Protein AF-A0AA43FB70-F1 (afdb_monomer)

Structure (mmCIF, N/CA/C/O backbone):
data_AF-A0AA43FB70-F1
#
_entry.id   AF-A0AA43FB70-F1
#
loop_
_atom_site.group_PDB
_atom_site.id
_atom_site.type_symbol
_atom_site.label_atom_id
_atom_site.label_alt_id
_atom_site.label_comp_id
_atom_site.label_asym_id
_atom_site.label_entity_id
_atom_site.label_seq_id
_atom_site.pdbx_PDB_ins_code
_atom_site.Cartn_x
_atom_site.Cartn_y
_atom_site.Cartn_z
_atom_site.occupancy
_atom_site.B_iso_or_equiv
_atom_site.auth_seq_id
_atom_site.auth_comp_id
_atom_site.auth_asym_id
_atom_site.auth_atom_id
_atom_site.pdbx_PDB_model_num
ATOM 1 N N . MET A 1 1 ? -12.426 8.628 -0.427 1.00 93.94 1 MET A N 1
ATOM 2 C CA . MET A 1 1 ? -11.803 7.983 -1.598 1.00 93.94 1 MET A CA 1
ATOM 3 C C . MET A 1 1 ? -11.544 8.960 -2.738 1.00 93.94 1 MET A C 1
ATOM 5 O O . MET A 1 1 ? -12.325 9.879 -2.957 1.00 93.94 1 MET A O 1
ATOM 9 N N . VAL A 1 2 ? -10.445 8.733 -3.451 1.00 97.00 2 VAL A N 1
ATOM 10 C CA . VAL A 1 2 ? -9.994 9.372 -4.690 1.00 97.00 2 VAL A CA 1
ATOM 11 C C . VAL A 1 2 ? -9.963 8.299 -5.780 1.00 97.00 2 VAL A C 1
ATOM 13 O O . VAL A 1 2 ? -9.573 7.163 -5.513 1.00 97.00 2 VAL A O 1
ATOM 16 N N . SER A 1 3 ? -10.374 8.650 -6.999 1.00 97.88 3 SER A N 1
ATOM 17 C CA . SER A 1 3 ? -10.302 7.746 -8.150 1.00 97.88 3 SER A CA 1
ATOM 18 C C . SER A 1 3 ? -8.890 7.744 -8.727 1.00 97.88 3 SER A C 1
ATOM 20 O O . SER A 1 3 ? -8.417 8.774 -9.206 1.00 97.88 3 SER A O 1
ATOM 22 N N . VAL A 1 4 ? -8.241 6.584 -8.725 1.00 98.06 4 VAL A N 1
ATOM 23 C CA . VAL A 1 4 ? -6.970 6.354 -9.413 1.00 98.06 4 VAL A CA 1
ATOM 24 C C . VAL A 1 4 ? -7.291 5.793 -10.801 1.00 98.06 4 VAL A C 1
ATOM 26 O O . VAL A 1 4 ? -7.980 4.771 -10.894 1.00 98.06 4 VAL A O 1
ATOM 29 N N . PRO A 1 5 ? -6.869 6.458 -11.892 1.00 98.25 5 PRO A N 1
ATOM 30 C CA . PRO A 1 5 ? -7.105 5.935 -13.229 1.00 98.25 5 PRO A CA 1
ATOM 31 C C . PRO A 1 5 ? -6.318 4.639 -13.433 1.00 98.25 5 PRO A C 1
ATOM 33 O O . PRO A 1 5 ? -5.192 4.498 -12.956 1.00 98.25 5 PRO A O 1
ATOM 36 N N . GLY A 1 6 ? -6.918 3.708 -14.170 1.00 98.19 6 GLY A N 1
ATOM 37 C CA . GLY A 1 6 ? -6.229 2.504 -14.612 1.00 98.19 6 GLY A CA 1
ATOM 38 C C . GLY A 1 6 ? -5.110 2.839 -15.595 1.00 98.19 6 GLY A C 1
ATOM 39 O O . GLY A 1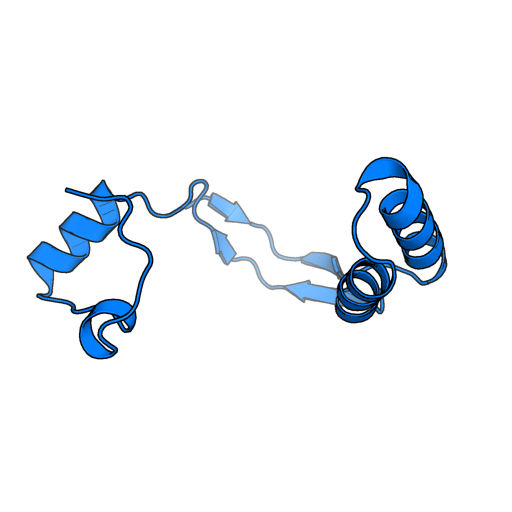 6 ? -5.133 3.876 -16.264 1.00 98.19 6 GLY A O 1
ATOM 40 N N . GLY A 1 7 ? -4.129 1.953 -15.688 1.00 98.44 7 GLY A N 1
ATOM 41 C CA . GLY A 1 7 ? -2.973 2.139 -16.551 1.00 98.44 7 GLY A CA 1
ATOM 42 C C . GLY A 1 7 ? -1.859 1.145 -16.265 1.00 98.44 7 GLY A C 1
ATOM 43 O O . GLY A 1 7 ? -1.943 0.328 -15.347 1.00 98.44 7 GLY A O 1
ATOM 44 N N . THR A 1 8 ? -0.806 1.234 -17.073 1.00 98.50 8 THR A N 1
ATOM 45 C CA . THR A 1 8 ? 0.400 0.418 -16.934 1.00 98.50 8 THR A CA 1
ATOM 46 C C . THR A 1 8 ? 1.526 1.246 -16.330 1.00 98.50 8 THR A C 1
ATOM 48 O O . THR A 1 8 ? 1.804 2.349 -16.800 1.00 98.50 8 THR A O 1
ATOM 51 N N . PHE A 1 9 ? 2.204 0.706 -15.321 1.00 97.69 9 PHE A N 1
ATOM 52 C CA . PHE A 1 9 ? 3.366 1.335 -14.694 1.00 97.69 9 PHE A CA 1
ATOM 53 C C . PHE A 1 9 ? 4.437 0.300 -14.338 1.00 97.69 9 PHE A C 1
ATOM 55 O O . PHE A 1 9 ? 4.187 -0.905 -14.341 1.00 97.69 9 PHE A O 1
ATOM 62 N N . TRP A 1 10 ? 5.648 0.778 -14.054 1.00 97.50 10 TRP A N 1
ATOM 63 C CA . TRP A 1 10 ? 6.739 -0.054 -13.554 1.00 97.50 10 TRP A CA 1
ATOM 64 C C . TRP A 1 10 ? 6.632 -0.185 -12.036 1.00 97.50 10 TRP A C 1
ATOM 66 O O . TRP A 1 10 ? 6.687 0.818 -11.328 1.00 97.50 10 TRP A O 1
ATOM 76 N N . MET A 1 11 ? 6.484 -1.413 -11.547 1.00 96.75 11 MET A N 1
ATOM 77 C CA . MET A 1 11 ? 6.516 -1.739 -10.124 1.00 96.75 11 MET A CA 1
ATOM 78 C C . MET A 1 11 ? 7.824 -2.456 -9.790 1.00 96.75 11 MET A C 1
ATOM 80 O O . MET A 1 11 ? 8.321 -3.251 -10.588 1.00 96.75 11 MET A O 1
ATOM 84 N N . GLY A 1 12 ? 8.357 -2.187 -8.600 1.00 94.56 12 GLY A N 1
ATOM 85 C CA . GLY A 1 12 ? 9.642 -2.717 -8.155 1.00 94.56 12 GLY A CA 1
ATOM 86 C C . GLY A 1 12 ? 10.831 -1.893 -8.651 1.00 94.56 12 GLY A C 1
ATOM 87 O O . GLY A 1 12 ? 10.670 -0.881 -9.333 1.00 94.56 12 GLY A O 1
ATOM 88 N N . ILE A 1 13 ? 12.028 -2.334 -8.283 1.00 92.62 13 ILE A N 1
ATOM 89 C CA . ILE A 1 13 ? 13.301 -1.647 -8.540 1.00 92.62 13 ILE A CA 1
ATOM 90 C C . ILE A 1 13 ? 14.140 -2.430 -9.560 1.00 92.62 13 ILE A C 1
ATOM 92 O O . ILE A 1 13 ? 14.082 -3.662 -9.576 1.00 92.62 13 ILE A O 1
ATOM 96 N N . SER A 1 14 ? 14.866 -1.752 -10.461 1.00 92.94 14 SER A N 1
ATOM 97 C CA . SER A 1 14 ? 15.796 -2.447 -11.368 1.00 92.94 14 SER A CA 1
ATOM 98 C C . SER A 1 14 ? 17.107 -2.788 -10.681 1.00 92.94 14 SER A C 1
ATOM 100 O O . SER A 1 14 ? 17.457 -2.185 -9.672 1.00 92.94 14 SER A O 1
ATOM 102 N N . ASP A 1 15 ? 17.859 -3.713 -11.271 1.00 88.75 15 ASP A N 1
ATOM 103 C CA . ASP A 1 15 ? 19.160 -4.149 -10.760 1.00 88.75 15 ASP A CA 1
ATOM 104 C C . ASP A 1 15 ? 20.125 -2.960 -10.553 1.00 88.75 15 ASP A C 1
ATOM 106 O O . ASP A 1 15 ? 20.766 -2.846 -9.511 1.00 88.75 15 ASP A O 1
ATOM 110 N N . ASP A 1 16 ? 20.165 -2.001 -11.488 1.00 88.44 16 ASP A N 1
ATOM 111 C CA . ASP A 1 16 ? 21.043 -0.827 -11.378 1.00 88.44 16 ASP A CA 1
ATOM 112 C C . ASP A 1 16 ? 20.609 0.169 -10.288 1.00 88.44 16 ASP A C 1
ATOM 114 O O . ASP A 1 16 ? 21.444 0.867 -9.708 1.00 88.44 16 ASP A O 1
ATOM 118 N N . GLU A 1 17 ? 19.310 0.249 -9.998 1.00 88.94 17 GLU A N 1
ATOM 119 C CA . GLU A 1 17 ? 18.770 1.049 -8.898 1.00 88.94 17 GLU A CA 1
ATOM 120 C C . GLU A 1 17 ? 18.974 0.328 -7.552 1.00 88.94 17 GLU A C 1
ATOM 122 O O . GLU A 1 17 ? 19.299 0.966 -6.550 1.00 88.94 17 GLU A O 1
ATOM 127 N N . ALA A 1 18 ? 18.852 -1.001 -7.535 1.00 87.50 18 ALA A N 1
ATOM 128 C CA . ALA A 1 18 ? 19.067 -1.850 -6.369 1.00 87.50 18 ALA A CA 1
ATOM 129 C C . ALA A 1 18 ? 20.497 -1.734 -5.826 1.00 87.50 18 ALA A C 1
ATOM 131 O O . ALA A 1 18 ? 20.685 -1.619 -4.612 1.00 87.50 18 ALA A O 1
ATOM 132 N N . ASP A 1 19 ? 21.498 -1.703 -6.708 1.00 85.56 19 ASP A N 1
ATOM 133 C CA . ASP A 1 19 ? 22.896 -1.511 -6.315 1.00 85.56 19 ASP A CA 1
ATOM 134 C C . ASP A 1 19 ? 23.109 -0.162 -5.618 1.00 85.56 19 ASP A C 1
ATOM 136 O O . ASP A 1 19 ? 23.728 -0.107 -4.554 1.00 85.56 19 ASP A O 1
ATOM 140 N N . ARG A 1 20 ? 22.524 0.920 -6.150 1.00 83.88 20 ARG A N 1
ATOM 141 C CA . ARG A 1 20 ? 22.620 2.261 -5.545 1.00 83.88 20 ARG A CA 1
ATOM 142 C C . ARG A 1 20 ? 21.967 2.302 -4.163 1.00 83.88 20 ARG A C 1
ATOM 144 O O . ARG A 1 20 ? 22.595 2.743 -3.208 1.00 83.88 20 ARG A O 1
ATOM 151 N N . VAL A 1 21 ? 20.749 1.769 -4.031 1.00 83.50 21 VAL A N 1
ATOM 152 C CA . VAL A 1 21 ? 20.028 1.734 -2.744 1.00 83.50 21 VAL A CA 1
ATOM 153 C C . VAL A 1 21 ? 20.773 0.894 -1.702 1.00 83.50 21 VAL A C 1
ATOM 155 O O . VAL A 1 21 ? 20.789 1.236 -0.517 1.00 83.50 21 VAL A O 1
ATOM 158 N N . ASN A 1 22 ? 21.412 -0.200 -2.123 1.00 81.81 22 ASN A N 1
ATOM 159 C CA . ASN A 1 22 ? 22.231 -1.019 -1.234 1.00 81.81 22 ASN A CA 1
ATOM 160 C C . ASN A 1 22 ? 23.451 -0.261 -0.704 1.00 81.81 22 ASN A C 1
ATOM 162 O O . ASN A 1 22 ? 23.774 -0.402 0.478 1.00 81.81 22 ASN A O 1
ATOM 166 N N . GLU A 1 23 ? 24.121 0.522 -1.548 1.00 78.81 23 GLU A N 1
ATOM 167 C CA . GLU A 1 23 ? 25.257 1.340 -1.125 1.00 78.81 23 GLU A CA 1
ATOM 168 C C . GLU A 1 23 ? 24.810 2.470 -0.187 1.00 78.81 23 GLU A C 1
ATOM 170 O O . GLU A 1 23 ? 25.336 2.565 0.925 1.00 78.81 23 GLU A O 1
ATOM 175 N N . ASP A 1 24 ? 23.758 3.215 -0.542 1.00 81.31 24 ASP A N 1
ATOM 176 C CA . ASP A 1 24 ? 23.209 4.301 0.286 1.00 81.31 24 ASP A CA 1
ATOM 177 C C . ASP A 1 24 ? 22.744 3.801 1.669 1.00 81.31 24 ASP A C 1
ATOM 179 O O . ASP A 1 24 ? 22.940 4.452 2.698 1.00 81.31 24 ASP A O 1
ATOM 183 N N . CYS A 1 25 ? 22.152 2.605 1.738 1.00 79.19 25 CYS A N 1
ATOM 184 C CA . CYS A 1 25 ? 21.693 2.028 3.003 1.00 79.19 25 CYS A CA 1
ATOM 185 C C . CYS A 1 25 ? 22.849 1.705 3.965 1.00 79.19 25 CYS A C 1
ATOM 187 O O . CYS A 1 25 ? 22.711 1.878 5.183 1.00 79.19 25 CYS A O 1
ATOM 189 N N . LYS A 1 26 ? 23.994 1.253 3.435 1.00 70.06 26 LYS A N 1
ATOM 190 C CA . LYS A 1 26 ? 25.187 0.943 4.239 1.00 70.06 26 LYS A CA 1
ATOM 191 C C . LYS A 1 26 ? 25.825 2.209 4.806 1.00 70.06 26 LYS A C 1
ATOM 193 O O . LYS A 1 26 ? 26.339 2.166 5.925 1.00 70.06 26 LYS A O 1
ATOM 198 N N . THR A 1 27 ? 25.800 3.311 4.058 1.00 73.31 27 THR A N 1
ATOM 199 C CA . THR A 1 27 ? 26.475 4.558 4.437 1.00 73.31 27 THR A CA 1
ATOM 200 C C . THR A 1 27 ? 25.601 5.454 5.313 1.00 73.31 27 THR A C 1
ATOM 202 O O . THR A 1 27 ? 26.050 5.886 6.376 1.00 73.31 27 THR A O 1
ATOM 205 N N . GLU A 1 28 ? 24.341 5.678 4.934 1.00 65.00 28 GLU A N 1
ATOM 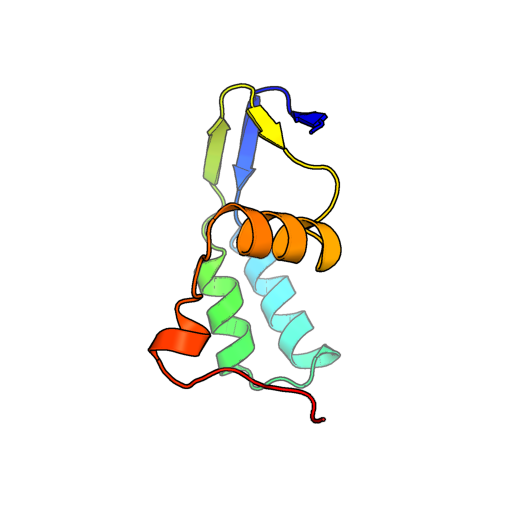206 C CA . GLU A 1 28 ? 23.500 6.728 5.531 1.00 65.00 28 GLU A CA 1
ATOM 207 C C . GLU A 1 28 ? 22.633 6.234 6.695 1.00 65.00 28 GLU A C 1
ATOM 209 O O . GLU A 1 28 ? 22.345 6.976 7.635 1.00 65.00 28 GLU A O 1
ATOM 214 N N . VAL A 1 29 ? 22.221 4.963 6.678 1.00 64.12 29 VAL A N 1
ATOM 215 C CA . VAL A 1 29 ? 21.216 4.448 7.629 1.00 64.12 29 VAL A CA 1
ATOM 216 C C . VAL A 1 29 ? 21.860 3.696 8.805 1.00 64.12 29 VAL A C 1
ATOM 218 O O . VAL A 1 29 ? 21.179 3.373 9.778 1.00 64.12 29 VAL A O 1
ATOM 221 N N . LYS A 1 30 ? 23.177 3.418 8.754 1.00 55.41 30 LYS A N 1
ATOM 222 C CA . LYS A 1 30 ? 23.949 2.646 9.760 1.00 55.41 30 LYS A CA 1
ATOM 223 C C . LYS A 1 30 ? 23.271 1.333 10.195 1.00 55.41 30 LYS A C 1
ATOM 225 O O . LYS A 1 30 ? 23.502 0.835 11.298 1.00 55.41 30 LYS A O 1
ATOM 230 N N . LYS A 1 31 ? 22.412 0.766 9.342 1.00 59.84 31 LYS A N 1
ATOM 231 C CA . LYS A 1 31 ? 21.775 -0.537 9.561 1.00 59.84 31 LYS A CA 1
ATOM 232 C C . LYS A 1 31 ? 22.744 -1.643 9.150 1.00 59.84 31 LYS A C 1
ATOM 234 O O . LYS A 1 31 ? 23.606 -1.449 8.299 1.00 59.84 31 LYS A O 1
ATOM 239 N N . GLN A 1 32 ? 22.613 -2.818 9.764 1.00 60.72 32 GLN A N 1
ATOM 240 C CA . GLN A 1 32 ? 23.427 -3.978 9.390 1.00 60.72 32 GLN A CA 1
ATOM 241 C C . GLN A 1 32 ? 23.220 -4.315 7.910 1.00 60.72 32 GLN A C 1
ATOM 243 O O . GLN A 1 32 ? 22.083 -4.388 7.445 1.00 60.72 32 GLN A O 1
ATOM 248 N N . ALA A 1 33 ? 24.320 -4.561 7.194 1.00 59.25 33 ALA A N 1
ATOM 249 C CA . ALA A 1 33 ? 24.334 -4.793 5.747 1.00 59.25 33 ALA A CA 1
ATOM 250 C C . ALA A 1 33 ? 23.351 -5.890 5.290 1.00 59.25 33 ALA A C 1
ATOM 252 O O . ALA A 1 33 ? 22.720 -5.751 4.247 1.00 59.25 33 ALA A O 1
ATOM 253 N N . ALA A 1 34 ? 23.147 -6.931 6.107 1.00 61.16 34 ALA A N 1
ATOM 254 C CA . ALA A 1 34 ? 22.183 -8.001 5.835 1.00 61.16 34 ALA A CA 1
ATOM 255 C C . ALA A 1 34 ? 20.721 -7.514 5.791 1.00 61.16 34 ALA A C 1
ATOM 257 O O . ALA A 1 34 ? 19.912 -8.062 5.046 1.00 61.16 34 ALA A O 1
ATOM 258 N N . SER A 1 35 ? 20.378 -6.470 6.554 1.00 66.12 35 SER A N 1
ATOM 259 C CA . SER A 1 35 ? 19.049 -5.860 6.503 1.00 66.12 35 SER A CA 1
ATOM 260 C C . SER A 1 35 ? 18.866 -5.088 5.200 1.00 66.12 35 SER A C 1
ATOM 262 O O . SER A 1 35 ? 17.863 -5.295 4.528 1.00 66.12 35 SER A O 1
ATOM 264 N N . CYS A 1 36 ? 19.852 -4.278 4.799 1.00 66.31 36 CYS A N 1
ATOM 265 C CA . CYS A 1 36 ? 19.801 -3.487 3.566 1.00 66.31 36 CYS A CA 1
ATOM 266 C C . CYS A 1 36 ? 19.542 -4.354 2.325 1.00 66.31 36 CYS A C 1
ATOM 268 O O . CYS A 1 36 ? 18.613 -4.084 1.567 1.00 66.31 36 CYS A O 1
ATOM 270 N N . THR A 1 37 ? 20.285 -5.455 2.177 1.00 71.94 37 THR A N 1
ATOM 271 C CA . THR A 1 37 ? 20.129 -6.355 1.028 1.00 71.94 37 THR A CA 1
ATOM 272 C C . THR A 1 37 ? 18.786 -7.090 1.039 1.00 71.94 37 THR A C 1
ATOM 274 O O . THR A 1 37 ? 18.192 -7.274 -0.016 1.00 71.94 37 THR A O 1
ATOM 277 N N . GLY A 1 38 ? 18.252 -7.457 2.210 1.00 79.81 38 GLY A N 1
ATOM 278 C CA . GLY A 1 38 ? 16.954 -8.136 2.308 1.00 79.81 38 GLY A CA 1
ATOM 279 C C . GLY A 1 38 ? 15.786 -7.309 1.756 1.00 79.81 38 GLY A C 1
ATOM 280 O O . GLY A 1 38 ? 14.996 -7.818 0.961 1.00 79.81 38 GLY A O 1
ATOM 281 N N . TRP A 1 39 ? 15.707 -6.024 2.121 1.00 73.12 39 TRP A N 1
ATOM 282 C CA . TRP A 1 39 ? 14.657 -5.124 1.624 1.00 73.12 39 TRP A CA 1
ATOM 283 C C . TRP A 1 39 ? 14.762 -4.910 0.112 1.00 73.12 39 TRP A C 1
ATOM 285 O O . TRP A 1 39 ? 13.764 -5.006 -0.601 1.00 73.12 39 TRP A O 1
ATOM 295 N N . VAL A 1 40 ? 15.976 -4.683 -0.391 1.00 81.06 40 VAL A N 1
ATOM 296 C CA . VAL A 1 40 ? 16.211 -4.429 -1.818 1.00 81.06 40 VAL A CA 1
ATOM 297 C C . VAL A 1 40 ? 15.934 -5.672 -2.663 1.00 81.06 40 VAL A C 1
ATOM 299 O O . VAL A 1 40 ? 15.372 -5.565 -3.751 1.00 81.06 40 VAL A O 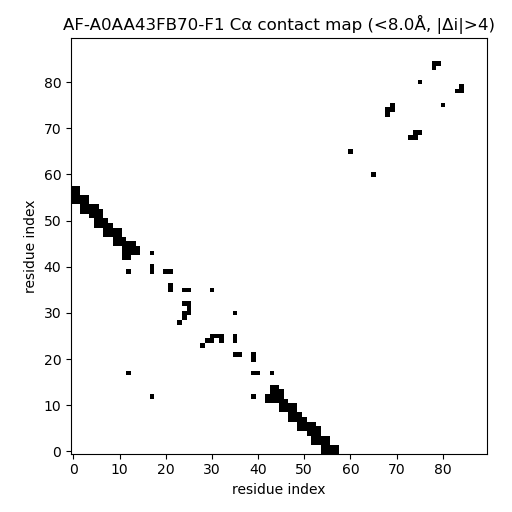1
ATOM 302 N N . LEU A 1 41 ? 16.261 -6.864 -2.161 1.00 83.06 41 LEU A N 1
ATOM 303 C CA . LEU A 1 41 ? 15.907 -8.115 -2.830 1.00 83.06 41 LEU A CA 1
ATOM 304 C C . LEU A 1 41 ? 14.388 -8.309 -2.907 1.00 83.06 41 LEU A C 1
ATOM 306 O O . LEU A 1 41 ? 13.894 -8.709 -3.954 1.00 83.06 41 LEU A O 1
ATOM 310 N N . SER A 1 42 ? 13.636 -7.978 -1.848 1.00 87.69 42 SER A N 1
ATOM 311 C CA . SER A 1 42 ? 12.166 -8.099 -1.876 1.00 87.69 42 SER A CA 1
ATOM 312 C C . SER A 1 42 ? 11.468 -7.110 -2.817 1.00 87.69 42 SER A C 1
ATOM 314 O O . SER A 1 42 ? 10.322 -7.342 -3.191 1.00 87.69 42 SER A O 1
ATOM 316 N N . ALA A 1 43 ? 12.138 -6.017 -3.196 1.00 88.81 43 ALA A N 1
ATOM 317 C CA . ALA A 1 43 ? 11.600 -5.005 -4.103 1.00 88.81 43 ALA A CA 1
ATOM 318 C C . ALA A 1 43 ? 11.911 -5.287 -5.587 1.00 88.81 43 ALA A C 1
ATOM 320 O O . ALA A 1 43 ? 11.374 -4.608 -6.464 1.00 88.81 43 ALA A O 1
ATOM 321 N N . GLN A 1 44 ? 12.787 -6.251 -5.879 1.00 91.62 44 GLN A N 1
ATOM 322 C CA . GLN A 1 44 ? 13.132 -6.681 -7.235 1.00 91.62 44 GLN A CA 1
ATOM 323 C C . GLN A 1 44 ? 12.231 -7.836 -7.709 1.00 91.62 44 GLN A C 1
ATOM 325 O O . GLN A 1 44 ? 11.686 -8.576 -6.888 1.00 91.62 44 GLN A O 1
ATOM 330 N N . PRO A 1 45 ? 12.127 -8.061 -9.031 1.00 94.50 45 PRO A N 1
ATOM 331 C CA . PRO A 1 45 ? 12.637 -7.215 -10.111 1.00 94.50 45 PRO A CA 1
ATOM 332 C C . PRO A 1 45 ? 11.634 -6.125 -10.506 1.00 94.50 45 PRO A C 1
ATOM 334 O O . PRO A 1 45 ? 10.427 -6.253 -10.281 1.00 94.50 45 PRO A O 1
ATOM 337 N N . ARG A 1 46 ? 12.113 -5.088 -11.197 1.00 96.50 46 ARG A N 1
ATOM 338 C CA . ARG A 1 46 ? 11.231 -4.141 -11.885 1.00 96.50 46 ARG A CA 1
ATOM 339 C C . ARG A 1 46 ? 10.452 -4.845 -12.994 1.00 96.50 46 ARG A C 1
ATOM 341 O O . ARG A 1 46 ? 11.041 -5.458 -13.881 1.00 96.50 46 ARG A O 1
ATOM 348 N N . HIS A 1 47 ? 9.132 -4.716 -12.977 1.00 96.00 47 HIS A N 1
ATOM 349 C CA . HIS A 1 47 ? 8.240 -5.327 -13.961 1.00 96.00 47 HIS A CA 1
ATOM 350 C C . HIS A 1 47 ? 7.038 -4.423 -14.262 1.00 96.00 47 HIS A C 1
ATOM 352 O O . HIS A 1 47 ? 6.703 -3.534 -13.478 1.00 96.00 47 HIS A O 1
ATOM 358 N N . GLN A 1 48 ? 6.407 -4.609 -15.426 1.00 98.12 48 GLN A N 1
ATOM 359 C CA . GLN A 1 48 ? 5.205 -3.853 -15.785 1.00 98.12 48 GLN A CA 1
ATOM 360 C C . GLN A 1 48 ? 3.975 -4.469 -15.126 1.00 98.12 48 GLN A C 1
ATOM 362 O O . GLN A 1 48 ? 3.747 -5.673 -15.228 1.00 98.12 48 GLN A O 1
ATOM 367 N N . VAL A 1 49 ? 3.162 -3.622 -14.504 1.00 98.12 49 VAL A N 1
ATOM 368 C CA . VAL A 1 49 ? 1.864 -3.988 -13.938 1.00 98.12 49 VAL A CA 1
ATOM 369 C C . VAL A 1 49 ? 0.801 -3.114 -14.585 1.00 98.12 49 VAL A C 1
ATOM 371 O O . VAL A 1 49 ? 0.971 -1.898 -14.676 1.00 98.12 49 VAL A O 1
ATOM 374 N N . THR A 1 50 ? -0.293 -3.733 -15.022 1.00 98.44 50 THR A N 1
ATOM 375 C CA . THR A 1 50 ? -1.485 -3.038 -15.516 1.00 98.44 5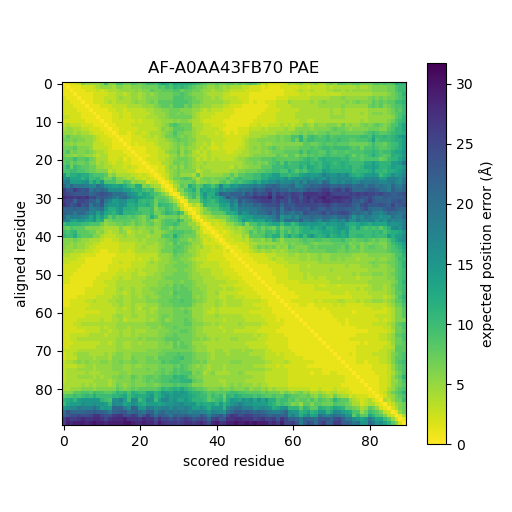0 THR A CA 1
ATOM 376 C C . THR A 1 50 ? -2.610 -3.239 -14.519 1.00 98.44 50 THR A C 1
ATOM 378 O O . THR A 1 50 ? -2.934 -4.379 -14.189 1.00 98.44 50 THR A O 1
ATOM 381 N N . LEU A 1 51 ? -3.196 -2.141 -14.050 1.00 98.38 51 LEU A N 1
ATOM 382 C CA . LEU A 1 51 ? -4.347 -2.155 -13.152 1.00 98.38 51 LEU A CA 1
ATOM 383 C C . LEU A 1 51 ? -5.532 -1.449 -13.806 1.00 98.38 51 LEU A C 1
ATOM 385 O O . LEU A 1 51 ? -5.360 -0.445 -14.503 1.00 98.38 51 LEU A O 1
ATOM 389 N N . ASP A 1 52 ? -6.731 -1.954 -13.536 1.00 98.62 52 ASP A N 1
ATOM 390 C CA . ASP A 1 52 ? -7.979 -1.261 -13.844 1.00 98.62 52 ASP A CA 1
ATOM 391 C C . ASP A 1 52 ? -8.165 -0.035 -12.927 1.00 98.62 52 ASP A C 1
ATOM 393 O O . ASP A 1 52 ? -7.531 0.045 -11.869 1.00 98.62 52 ASP A O 1
ATOM 397 N N . PRO A 1 53 ? -9.024 0.940 -13.291 1.00 98.44 53 PRO A N 1
ATOM 398 C CA . PRO A 1 53 ? -9.341 2.060 -12.411 1.00 98.44 53 PRO A CA 1
ATOM 399 C C . PRO A 1 53 ? -9.896 1.587 -11.063 1.00 98.44 53 PRO A C 1
ATOM 401 O O . PRO A 1 53 ? -10.770 0.722 -11.011 1.00 98.44 53 PRO A O 1
ATOM 404 N N . PHE A 1 54 ? -9.434 2.195 -9.970 1.00 98.25 54 PHE A N 1
ATOM 405 C CA . PHE A 1 54 ? -9.867 1.845 -8.617 1.00 98.25 54 PHE A CA 1
ATOM 406 C C . PHE A 1 54 ? -9.976 3.077 -7.715 1.00 98.25 54 PHE A C 1
ATOM 408 O O . PHE A 1 54 ? -9.507 4.166 -8.041 1.00 98.25 54 PHE A O 1
ATOM 415 N N . SER A 1 55 ? -10.636 2.914 -6.569 1.00 98.38 55 SER A N 1
ATOM 416 C CA . SER A 1 55 ? -10.770 3.964 -5.557 1.00 98.38 55 SER A CA 1
ATOM 417 C C . SER A 1 55 ? -9.798 3.727 -4.404 1.00 98.38 55 SER A C 1
ATOM 419 O O . SER A 1 55 ? -9.708 2.610 -3.900 1.00 98.38 55 SER A O 1
ATOM 421 N N . LEU A 1 56 ? -9.115 4.778 -3.954 1.00 98.19 56 LEU A N 1
ATOM 422 C CA . LEU A 1 56 ? -8.177 4.738 -2.831 1.00 98.19 56 LEU A CA 1
ATOM 423 C C . LEU A 1 56 ? -8.510 5.842 -1.832 1.00 98.19 56 LEU A C 1
ATOM 425 O O . LEU A 1 56 ? -8.807 6.965 -2.236 1.00 98.19 56 LEU A O 1
ATOM 429 N N . ASP A 1 57 ? -8.471 5.573 -0.530 1.00 98.12 57 ASP A N 1
ATOM 430 C CA . ASP A 1 57 ? -8.613 6.661 0.434 1.00 98.12 57 ASP A CA 1
ATOM 431 C C . ASP A 1 57 ? -7.379 7.573 0.445 1.00 98.12 57 ASP A C 1
ATOM 433 O O . ASP A 1 57 ? -6.252 7.086 0.415 1.00 98.12 57 ASP A O 1
ATOM 437 N N . PRO A 1 58 ? -7.570 8.907 0.471 1.00 97.50 58 PRO A N 1
ATOM 438 C CA . PRO A 1 58 ? -6.452 9.850 0.467 1.00 97.50 58 PRO A CA 1
ATOM 439 C C . PRO A 1 58 ? -5.689 9.885 1.797 1.00 97.50 58 PRO A C 1
ATOM 441 O O . PRO A 1 58 ? -4.607 10.461 1.860 1.00 97.50 58 PRO A O 1
ATOM 444 N N . TYR A 1 59 ? -6.261 9.311 2.856 1.00 97.75 59 TYR A N 1
ATOM 445 C CA . TYR A 1 59 ? -5.691 9.271 4.195 1.00 97.75 59 TYR A CA 1
ATOM 446 C C . TYR A 1 59 ? -5.812 7.860 4.758 1.00 97.75 59 TYR A C 1
ATOM 448 O O . TYR A 1 59 ? -6.750 7.133 4.428 1.00 97.75 59 TYR A O 1
ATOM 456 N N . GLU A 1 60 ? -4.883 7.501 5.638 1.00 98.19 60 GLU A N 1
ATOM 457 C CA . GLU A 1 60 ? -4.965 6.269 6.417 1.00 98.19 60 GLU A CA 1
ATOM 458 C C . GLU A 1 60 ? -6.213 6.264 7.310 1.00 98.19 60 GLU A C 1
ATOM 460 O O . GLU A 1 60 ? -6.745 7.316 7.689 1.00 98.19 60 GLU A O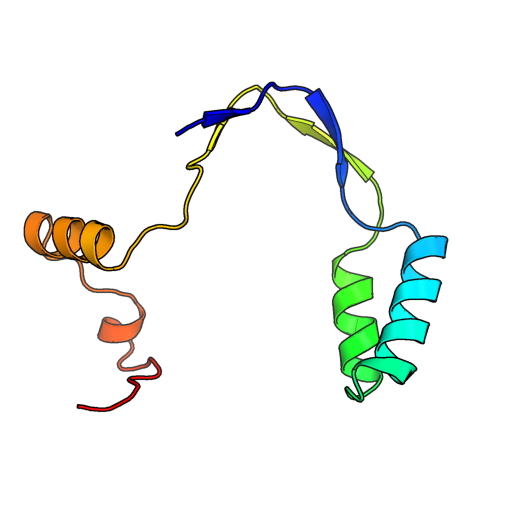 1
ATOM 465 N N . VAL A 1 61 ? -6.675 5.065 7.675 1.00 97.56 61 VAL A N 1
ATOM 466 C CA . VAL A 1 61 ? -7.789 4.911 8.613 1.00 97.56 61 VAL A CA 1
ATOM 467 C C . VAL A 1 61 ? -7.375 5.483 9.965 1.00 97.56 61 VAL A C 1
ATOM 469 O O . VAL A 1 61 ? -6.447 5.005 10.611 1.00 97.56 61 VAL A O 1
ATOM 472 N N . THR A 1 62 ? -8.084 6.517 10.404 1.00 97.94 62 THR A N 1
ATOM 473 C CA . THR A 1 62 ? -7.799 7.176 11.679 1.00 97.94 62 THR A CA 1
ATOM 474 C C . THR A 1 62 ? -8.341 6.368 12.854 1.00 97.94 62 THR A C 1
ATOM 476 O O . THR A 1 62 ? -9.362 5.688 12.737 1.00 97.94 62 THR A O 1
ATOM 479 N N . ASN A 1 63 ? -7.743 6.550 14.035 1.00 97.69 63 ASN A N 1
ATOM 480 C CA . ASN A 1 63 ? -8.229 5.936 15.276 1.00 97.69 63 ASN A CA 1
ATOM 481 C C . ASN A 1 63 ? -9.721 6.202 15.525 1.00 97.69 63 ASN A C 1
ATOM 483 O O . ASN A 1 63 ? -10.443 5.307 15.942 1.00 97.69 63 ASN A O 1
ATOM 487 N N . ARG A 1 64 ? -10.208 7.411 15.216 1.00 98.25 64 ARG A N 1
ATOM 488 C CA . ARG A 1 64 ? -11.626 7.768 15.377 1.00 98.25 64 ARG A CA 1
ATOM 489 C C . ARG A 1 64 ? -12.540 6.983 14.433 1.00 98.25 64 ARG A C 1
ATOM 491 O O . ARG A 1 64 ? -13.626 6.591 14.837 1.00 98.25 64 ARG A O 1
ATOM 498 N N . GLN A 1 65 ? -12.131 6.780 13.182 1.00 98.38 65 GLN A N 1
ATOM 499 C CA . GLN A 1 65 ? -12.911 5.984 12.226 1.00 98.38 65 GLN A CA 1
ATOM 500 C C . GLN A 1 65 ? -12.908 4.506 12.615 1.00 98.38 65 GLN A C 1
ATOM 502 O O . GLN A 1 65 ? -13.943 3.849 12.538 1.00 98.38 65 GLN A O 1
ATOM 507 N N . PHE A 1 66 ? -11.759 3.995 13.062 1.00 98.06 66 PHE A N 1
ATOM 508 C CA . PHE A 1 66 ? -11.661 2.616 13.519 1.00 98.06 66 PHE A CA 1
ATOM 509 C C . PHE A 1 66 ? -12.489 2.372 14.791 1.00 98.06 66 PHE A C 1
ATOM 511 O O . PHE A 1 66 ? -13.209 1.383 14.856 1.00 98.06 66 PHE A O 1
ATOM 518 N N . ASP A 1 67 ? -12.480 3.301 15.754 1.00 98.00 67 ASP A N 1
ATOM 519 C CA . ASP A 1 67 ? -13.335 3.226 16.948 1.00 98.00 67 ASP A CA 1
ATOM 520 C C . ASP A 1 67 ? -14.824 3.197 16.577 1.00 98.00 67 ASP A C 1
ATOM 522 O O . ASP A 1 67 ? -15.549 2.320 17.030 1.00 98.00 67 ASP A O 1
ATOM 526 N N . GLN A 1 68 ? -15.278 4.059 15.660 1.00 98.50 68 GLN A N 1
ATOM 527 C CA . GLN A 1 68 ? -16.662 4.014 15.163 1.00 98.50 68 GLN A CA 1
ATOM 528 C C . GLN A 1 68 ? -17.039 2.639 14.592 1.00 98.50 68 GLN A C 1
ATOM 530 O O . GLN A 1 68 ? -18.143 2.150 14.837 1.00 98.50 68 GLN A O 1
ATOM 535 N N . PHE A 1 69 ? -16.127 2.002 13.855 1.00 98.50 69 PHE A N 1
ATOM 536 C CA . PHE A 1 69 ? -16.315 0.645 13.346 1.00 98.50 69 PHE A CA 1
ATOM 537 C C . PHE A 1 69 ? -16.418 -0.388 14.479 1.00 98.50 69 PHE A C 1
ATOM 539 O O . PHE A 1 69 ? -17.331 -1.218 14.462 1.00 98.50 69 PHE A O 1
ATOM 546 N N . VAL A 1 70 ? -15.539 -0.318 15.481 1.00 98.25 70 VAL A N 1
ATOM 547 C CA . VAL A 1 70 ? -15.567 -1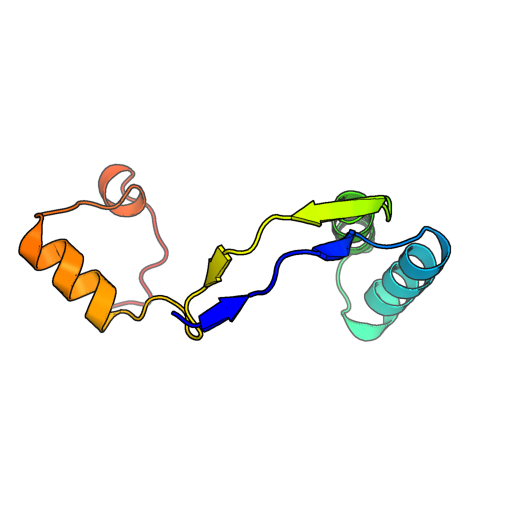.215 16.646 1.00 98.25 70 VAL A CA 1
ATOM 548 C C . VAL A 1 70 ? -16.864 -1.042 17.435 1.00 98.25 70 VAL A C 1
ATOM 550 O O . VAL A 1 70 ? -17.534 -2.034 17.702 1.00 98.25 70 VAL A O 1
ATOM 553 N N . GLN A 1 71 ? -17.286 0.191 17.732 1.00 98.25 71 GLN A N 1
ATOM 554 C CA . GLN A 1 71 ? -18.537 0.457 18.455 1.00 98.25 71 GLN A CA 1
ATOM 555 C C . GLN A 1 71 ? -19.770 -0.061 17.700 1.00 98.25 71 GLN A C 1
ATOM 557 O O . GLN A 1 71 ? -20.717 -0.551 18.312 1.00 98.25 71 GLN A O 1
ATOM 562 N N . ALA A 1 72 ? -19.768 0.028 16.367 1.00 98.56 72 ALA A N 1
ATOM 563 C CA . ALA A 1 72 ? -20.889 -0.417 15.545 1.00 98.56 72 ALA A CA 1
ATOM 564 C C . ALA A 1 72 ? -20.976 -1.946 15.396 1.00 98.56 72 ALA A C 1
ATOM 566 O O . ALA A 1 72 ? -22.067 -2.477 15.196 1.00 98.56 72 ALA A O 1
ATOM 567 N N . THR A 1 73 ? -19.842 -2.650 15.448 1.00 98.44 73 THR A N 1
ATOM 568 C CA . THR A 1 73 ? -19.766 -4.085 15.108 1.00 98.44 73 THR A CA 1
ATOM 569 C C . THR A 1 73 ? -19.395 -4.988 16.282 1.00 98.44 73 THR A C 1
ATOM 571 O O . THR A 1 73 ? -19.589 -6.199 16.196 1.00 98.44 73 THR A O 1
ATOM 574 N N . GLY A 1 74 ? -18.859 -4.428 17.367 1.00 97.62 74 GLY A N 1
ATOM 575 C CA . GLY A 1 74 ? -18.253 -5.186 18.460 1.00 97.62 74 GLY A CA 1
ATOM 576 C C . GLY A 1 74 ? -16.977 -5.931 18.049 1.00 97.62 74 GLY A C 1
ATOM 577 O O . GLY A 1 74 ? -16.656 -6.955 18.649 1.00 97.62 74 GLY A O 1
ATOM 578 N N . TYR A 1 75 ? -16.285 -5.477 16.998 1.00 97.88 75 TYR A N 1
ATOM 579 C CA . TYR A 1 75 ? -15.118 -6.171 16.453 1.00 97.88 75 TYR A CA 1
ATOM 580 C C . TYR A 1 75 ? -13.951 -6.232 17.447 1.00 97.88 75 TYR A C 1
ATOM 582 O O . TYR A 1 75 ? -13.529 -5.206 17.974 1.00 97.88 75 TYR A O 1
ATOM 590 N N . LEU A 1 76 ? -13.393 -7.432 17.631 1.00 97.00 76 LEU A N 1
ATOM 591 C CA . LEU A 1 76 ? -12.146 -7.666 18.359 1.00 97.00 76 LEU A CA 1
ATOM 592 C C . LEU A 1 76 ? -11.010 -7.884 17.366 1.00 97.00 76 LEU A C 1
ATOM 594 O O . LEU A 1 76 ? -11.106 -8.716 16.461 1.00 97.00 76 LEU A O 1
ATOM 598 N N . THR A 1 77 ? -9.916 -7.154 17.543 1.00 96.38 77 THR A N 1
ATOM 599 C CA . THR A 1 77 ? -8.742 -7.291 16.685 1.00 96.38 77 THR A CA 1
ATOM 600 C C . THR A 1 77 ? -8.009 -8.606 16.944 1.00 96.38 77 THR A C 1
ATOM 602 O O . THR A 1 77 ? -8.049 -9.180 18.034 1.00 96.38 77 THR A O 1
ATOM 605 N N . THR A 1 78 ? -7.242 -9.063 15.953 1.00 95.81 78 THR A N 1
ATOM 606 C CA . THR A 1 78 ? -6.350 -10.222 16.113 1.00 95.81 78 THR A CA 1
ATOM 607 C C . THR A 1 78 ? -5.343 -10.022 17.251 1.00 95.81 78 THR A C 1
ATOM 609 O O . THR A 1 78 ? -4.980 -10.986 17.920 1.00 95.81 78 THR A O 1
ATOM 612 N N . ALA A 1 79 ? -4.912 -8.779 17.492 1.00 95.00 79 ALA A N 1
ATOM 613 C CA . ALA A 1 79 ? -4.008 -8.430 18.584 1.00 95.00 79 ALA A CA 1
ATOM 614 C C . ALA A 1 79 ? -4.650 -8.705 19.958 1.00 95.00 79 ALA A C 1
ATOM 616 O O . ALA A 1 79 ? -4.038 -9.358 20.800 1.00 95.00 79 ALA A O 1
ATOM 617 N N . GLU A 1 80 ? -5.910 -8.308 20.151 1.00 94.75 80 GLU A N 1
ATOM 618 C CA . GLU A 1 80 ? -6.659 -8.559 21.390 1.00 94.75 80 GLU A CA 1
ATOM 619 C C . GLU A 1 80 ? -6.929 -10.049 21.614 1.00 94.75 80 GLU A C 1
ATOM 621 O O . GLU A 1 80 ? -6.714 -10.550 22.715 1.00 94.75 80 GLU A O 1
ATOM 626 N N . ILE A 1 81 ? -7.327 -10.780 20.566 1.00 95.00 81 ILE A N 1
ATOM 627 C CA . ILE A 1 81 ? -7.560 -12.232 20.647 1.00 95.00 81 ILE A CA 1
ATOM 628 C C . ILE A 1 81 ? -6.261 -12.973 20.989 1.00 95.00 81 ILE A C 1
ATOM 630 O O . ILE A 1 81 ? -6.262 -13.898 21.798 1.00 95.00 81 ILE A O 1
ATOM 634 N N . GLY A 1 82 ? -5.149 -12.562 20.377 1.00 92.50 82 GLY A N 1
ATOM 635 C CA . GLY A 1 82 ? -3.830 -13.135 20.633 1.00 92.50 82 GLY A CA 1
ATOM 636 C C . GLY A 1 82 ? -3.197 -12.687 21.952 1.00 92.50 82 GLY A C 1
ATOM 637 O O . GLY A 1 82 ? -2.182 -13.251 22.348 1.00 92.50 82 GLY A O 1
ATOM 638 N N . GLY A 1 83 ? -3.755 -11.682 22.636 1.00 91.88 83 GLY A N 1
ATOM 639 C CA . GLY A 1 83 ? -3.150 -11.099 23.836 1.00 91.88 83 GLY A CA 1
ATOM 640 C C . GLY A 1 83 ? -1.789 -10.445 23.565 1.00 91.88 83 GLY A C 1
ATOM 641 O O . GLY A 1 83 ? -0.890 -10.490 24.406 1.00 91.88 83 GLY A O 1
ATOM 642 N N . HIS A 1 84 ? -1.604 -9.876 22.374 1.00 86.62 84 HIS A N 1
ATOM 643 C CA . HIS A 1 84 ? -0.369 -9.222 21.943 1.00 86.62 84 HIS A CA 1
ATOM 644 C C . HIS A 1 84 ? -0.658 -7.797 21.458 1.00 86.62 84 HIS A C 1
ATOM 646 O O . HIS A 1 84 ? -1.803 -7.415 21.248 1.00 86.62 84 HIS A O 1
ATOM 652 N N . GLY A 1 85 ? 0.391 -7.005 21.254 1.00 81.44 85 GLY A N 1
ATOM 653 C CA . GLY A 1 85 ? 0.282 -5.621 20.797 1.00 81.44 85 GLY A CA 1
ATOM 654 C C . GLY A 1 85 ? 1.008 -4.673 21.739 1.00 81.44 85 GLY A C 1
ATOM 655 O O . GLY A 1 85 ? 0.894 -4.767 22.960 1.00 81.44 85 GLY A O 1
ATOM 656 N N . LEU A 1 86 ? 1.797 -3.770 21.162 1.00 76.88 86 LEU A N 1
ATOM 657 C CA . LEU A 1 86 ? 2.492 -2.744 21.928 1.00 76.88 86 LEU A CA 1
ATOM 658 C C . LEU A 1 86 ? 1.472 -1.700 22.370 1.00 76.88 86 LEU A C 1
ATOM 660 O O . LEU A 1 86 ? 1.045 -0.861 21.581 1.00 76.88 86 LEU A O 1
ATOM 664 N N . ARG A 1 87 ? 1.086 -1.755 23.642 1.00 66.44 87 ARG A N 1
ATOM 665 C CA . ARG A 1 87 ? 0.333 -0.675 24.267 1.00 66.44 87 ARG A CA 1
ATOM 666 C C . ARG A 1 87 ? 1.328 0.340 24.814 1.00 66.44 87 ARG A C 1
ATOM 668 O O . ARG A 1 87 ? 2.078 0.018 25.732 1.00 66.44 87 ARG A O 1
ATOM 675 N N . LEU A 1 88 ? 1.348 1.544 24.245 1.00 56.44 88 LEU A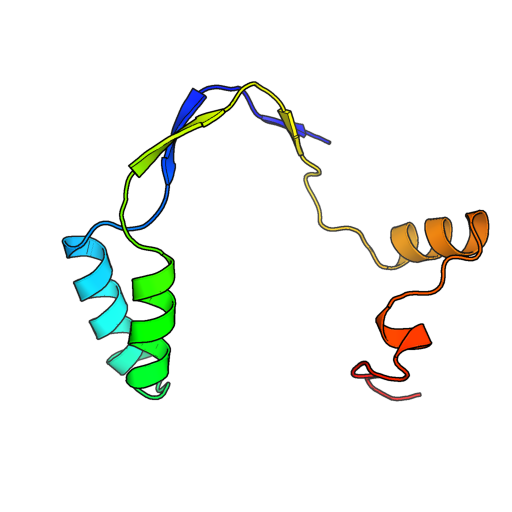 N 1
ATOM 676 C CA . LEU A 1 88 ? 2.116 2.674 24.775 1.00 56.44 88 LEU A CA 1
ATOM 677 C C . LEU A 1 88 ? 1.407 3.225 26.025 1.00 56.44 88 LEU A C 1
ATOM 679 O O . LEU A 1 88 ? 0.796 4.278 25.960 1.00 56.44 88 LEU A O 1
ATOM 683 N N . GLU A 1 89 ? 1.465 2.432 27.101 1.00 48.81 89 GLU A N 1
ATOM 684 C CA . GLU A 1 89 ? 1.047 2.667 28.496 1.00 48.81 89 GLU A CA 1
ATOM 685 C C . GLU A 1 89 ? -0.361 3.256 28.758 1.00 48.81 89 GLU A C 1
ATOM 687 O O . GLU A 1 89 ? -1.093 3.663 27.863 1.00 48.81 89 GLU A O 1
ATOM 692 N N . GLN A 1 90 ? -0.803 3.137 30.012 1.00 50.56 90 GLN A N 1
ATOM 693 C CA . GLN A 1 90 ? -2.010 3.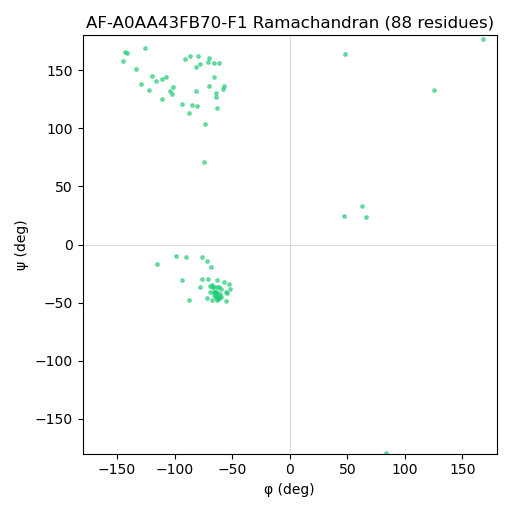788 30.543 1.00 50.56 90 GLN A CA 1
ATOM 694 C C . GLN A 1 90 ? -1.697 5.215 30.954 1.00 50.56 90 GLN A C 1
ATOM 696 O O . GLN A 1 90 ? -0.591 5.405 31.503 1.00 50.56 90 GLN A O 1
#

Foldseek 3Di:
DDKDAWDKDKFFDDPVRLVVQLVCCVPPVVDDSVVSNVVNVVRDDTDMDTDHIDDDDPDDQDPVNVVVVCVVPVDDDPCRVVVHDDDPDD

Nearest PDB structures (foldseek):
  1mg9-assembly1_A  TM=3.482E-01  e=8.054E-01  Escherichia coli
  1r6o-assembly1_C  TM=3.636E-01  e=1.218E+00  Escherichia coli
  3o2h-assembly1_A  TM=3.793E-01  e=1.399E+00  Escherichia coli K-12
  3dnj-assembly2_A  TM=3.519E-01  e=9.906E-01  Caulobacter vibrioides
  3g3p-assembly1_B  TM=3.519E-01  e=1.499E+00  Caulobacter vibrioides

Radius of gyration: 19.72 Å; Cα contacts (8 Å, |Δi|>4): 85; chains: 1; bounding box: 47×23×48 Å

Mean predicted aligned error: 7.27 Å

pLDDT: mean 87.77, std 13.65, range [48.81, 98.62]

Solvent-accessible surface area (backbone atoms only — not comparable to full-atom values): 5558 Å² total; per-residue (Å²): 110,43,82,45,78,47,51,75,47,78,44,59,39,45,74,76,54,39,54,51,54,42,52,50,34,51,70,77,65,72,50,60,63,73,58,41,50,51,57,48,56,72,37,45,68,50,44,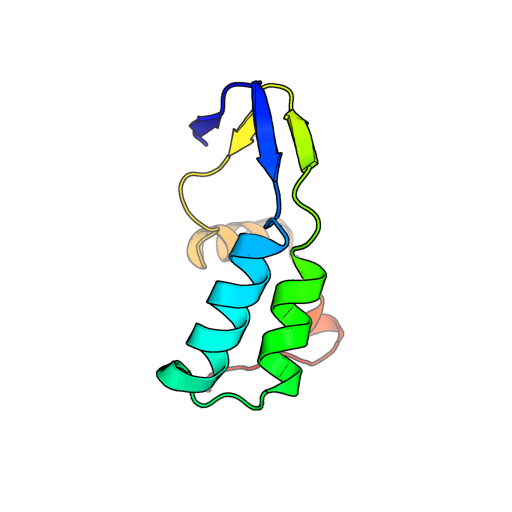83,46,75,46,74,63,46,76,43,62,90,61,80,90,44,72,69,59,52,48,53,50,30,76,75,67,70,64,77,52,71,41,66,78,69,75,50,76,92,74,88,73,133

Sequence (90 aa):
MVSVPGGTFWMGISDDEADRVNEDCKTEVKKQAASCTGWVLSAQPRHQVTLDPFSLDPYEVTNRQFDQFVQATGYLTTAEIGGHGLRLEQ

Secondary structure (DSSP, 8-state):
-EEEPPEEEEES--HHHHHHHHHHHHHHS---HHHHHHHHHHHPPPEEEEE--EEE-SSPPPHHHHHHHHHHH-PPPHHHHHT-------